Protein AF-A0A437SI78-F1 (afdb_monomer)

Secondary structure (DSSP, 8-state):
--HHHHGGGB-TTT-BBBS-TTSSSPPBP-HHHHHHHTT--HHHHHHHHHHHHHTTSEEEEE---TT--S--EEEEE-TTT---S-TT---HHHHHHHHHHHTSTTTTT-S----

Structure (mmCIF, N/CA/C/O backbone):
data_AF-A0A437SI78-F1
#
_entry.id   AF-A0A437SI78-F1
#
loop_
_atom_site.group_PDB
_atom_site.id
_atom_site.type_symbol
_atom_site.label_atom_id
_atom_site.label_alt_id
_atom_site.label_comp_id
_atom_site.label_asym_id
_atom_site.label_entity_id
_atom_site.label_seq_id
_atom_site.pdbx_PDB_ins_code
_atom_site.Cartn_x
_atom_site.Cartn_y
_atom_site.Cartn_z
_atom_site.occupancy
_atom_site.B_iso_or_equiv
_atom_site.auth_seq_id
_atom_site.auth_comp_id
_atom_site.auth_asym_id
_atom_site.auth_atom_id
_atom_site.pdbx_PDB_model_num
ATOM 1 N N . MET A 1 1 ? -8.423 -12.759 5.562 1.00 76.56 1 MET A N 1
ATOM 2 C CA . MET A 1 1 ? -9.040 -12.080 4.405 1.00 76.56 1 MET A CA 1
ATOM 3 C C . MET A 1 1 ? -8.870 -10.577 4.609 1.00 76.56 1 MET A C 1
ATOM 5 O O . MET A 1 1 ? -9.582 -10.012 5.417 1.00 76.56 1 MET A O 1
ATOM 9 N N . PHE A 1 2 ? -7.803 -9.974 4.078 1.00 91.50 2 PHE A N 1
ATOM 10 C CA . PHE A 1 2 ? -7.630 -8.505 4.050 1.00 91.50 2 PHE A CA 1
ATOM 11 C C . PHE A 1 2 ? -6.989 -8.117 2.725 1.00 91.50 2 PHE A C 1
ATOM 13 O O . PHE A 1 2 ? -7.522 -7.288 2.011 1.00 91.50 2 PHE A O 1
ATOM 20 N N . LEU A 1 3 ? -5.892 -8.794 2.356 1.00 90.81 3 LEU A N 1
ATOM 21 C CA . LEU A 1 3 ? -5.263 -8.613 1.045 1.00 90.81 3 LEU A CA 1
ATOM 22 C C . LEU A 1 3 ? -6.229 -8.914 -0.110 1.00 90.81 3 LEU A C 1
ATOM 24 O O . LEU A 1 3 ? -6.230 -8.174 -1.079 1.00 90.81 3 LEU A O 1
ATOM 28 N N . ILE A 1 4 ? -7.070 -9.947 0.026 1.00 92.50 4 ILE A N 1
ATOM 29 C CA . ILE A 1 4 ? -8.137 -10.265 -0.938 1.00 92.50 4 ILE A CA 1
ATOM 30 C C . ILE A 1 4 ? -9.138 -9.108 -1.026 1.00 92.50 4 ILE A C 1
ATOM 32 O O . ILE A 1 4 ? -9.412 -8.629 -2.118 1.00 92.50 4 ILE A O 1
ATOM 36 N N . ASP A 1 5 ? -9.617 -8.612 0.115 1.00 93.44 5 ASP A N 1
ATOM 37 C CA . ASP A 1 5 ? -10.624 -7.546 0.164 1.00 93.44 5 ASP A CA 1
ATOM 38 C C . ASP A 1 5 ? -10.135 -6.235 -0.469 1.00 93.44 5 ASP A C 1
ATOM 40 O O . ASP A 1 5 ? -10.938 -5.479 -0.998 1.00 93.44 5 ASP A O 1
ATOM 44 N N . ILE A 1 6 ? -8.825 -5.959 -0.432 1.00 94.06 6 ILE A N 1
ATOM 45 C CA . ILE A 1 6 ? -8.269 -4.745 -1.044 1.00 94.06 6 ILE A CA 1
ATOM 46 C C . ILE A 1 6 ? -7.964 -4.895 -2.543 1.00 94.06 6 ILE A C 1
ATOM 48 O O . ILE A 1 6 ? -7.661 -3.891 -3.180 1.00 94.06 6 ILE A O 1
ATOM 52 N N . THR A 1 7 ? -8.018 -6.108 -3.117 1.00 93.50 7 THR A N 1
ATOM 53 C CA . THR A 1 7 ? -7.606 -6.353 -4.519 1.00 93.50 7 THR A CA 1
ATOM 54 C C . THR A 1 7 ? -8.398 -5.531 -5.530 1.00 93.50 7 THR A C 1
ATOM 56 O O . THR A 1 7 ? -7.801 -4.995 -6.458 1.00 93.50 7 THR A O 1
ATOM 59 N N . SER A 1 8 ? -9.710 -5.371 -5.331 1.00 92.19 8 SER A N 1
ATOM 60 C CA . SER A 1 8 ? -10.587 -4.592 -6.218 1.00 92.19 8 SER A CA 1
ATOM 61 C C . SER A 1 8 ? -10.295 -3.092 -6.215 1.00 92.19 8 SER A C 1
ATOM 63 O O . SER A 1 8 ? -10.814 -2.375 -7.063 1.00 92.19 8 SER A O 1
ATOM 65 N N . TYR A 1 9 ? -9.472 -2.624 -5.278 1.00 95.00 9 TYR A N 1
ATOM 66 C CA . TYR A 1 9 ? -9.088 -1.224 -5.136 1.00 95.00 9 TYR A CA 1
ATOM 67 C C . TYR A 1 9 ? -7.651 -0.954 -5.599 1.00 95.00 9 TYR A C 1
ATOM 69 O O . TYR A 1 9 ? -7.193 0.183 -5.518 1.00 95.00 9 TYR A O 1
ATOM 77 N N . VAL A 1 10 ? -6.910 -1.975 -6.051 1.00 95.44 10 VAL A N 1
ATOM 78 C CA . VAL A 1 10 ? -5.537 -1.807 -6.549 1.00 95.44 10 VAL A CA 1
ATOM 79 C C . VAL A 1 10 ? -5.588 -1.245 -7.969 1.00 95.44 10 VAL A C 1
ATOM 81 O O . VAL A 1 10 ? -5.952 -1.943 -8.912 1.00 95.44 10 VAL A O 1
ATOM 84 N N . SER A 1 11 ? -5.209 0.023 -8.117 1.00 93.88 11 SER A N 1
ATOM 85 C CA . SER A 1 11 ? -5.142 0.716 -9.405 1.00 93.88 11 SER A CA 1
ATOM 86 C C . SER A 1 11 ? -4.132 0.062 -10.343 1.00 93.88 11 SER A C 1
ATOM 88 O O . SER A 1 11 ? -3.012 -0.268 -9.939 1.00 93.88 11 SER A O 1
ATOM 90 N N . PHE A 1 12 ? -4.492 -0.027 -11.624 1.00 90.50 12 PHE A N 1
ATOM 91 C CA . PHE A 1 12 ? -3.595 -0.530 -12.658 1.00 90.50 12 PHE A CA 1
ATOM 92 C C . PHE A 1 12 ? -2.355 0.362 -12.821 1.00 90.50 12 PHE A C 1
ATOM 94 O O . PHE A 1 12 ? -2.446 1.590 -12.774 1.00 90.50 12 PHE A O 1
ATOM 101 N N . GLY A 1 13 ? -1.186 -0.257 -12.997 1.00 85.69 13 GLY A N 1
ATOM 102 C CA . GLY A 1 13 ? 0.102 0.400 -13.253 1.00 85.69 13 GLY A CA 1
ATOM 103 C C . GLY A 1 13 ? 0.753 1.067 -12.034 1.00 85.69 13 GLY A C 1
ATOM 104 O O . GLY A 1 13 ? 1.945 0.878 -11.812 1.00 85.69 13 GLY A O 1
ATOM 105 N N . SER A 1 14 ? -0.008 1.814 -11.227 1.00 89.12 14 SER A N 1
ATOM 106 C CA . SER A 1 14 ? 0.500 2.498 -10.023 1.00 89.12 14 SER A CA 1
ATOM 107 C C . SER A 1 14 ? 0.474 1.631 -8.767 1.00 89.12 14 SER A C 1
ATOM 109 O O . SER A 1 14 ? 1.175 1.929 -7.804 1.00 89.12 14 SER A O 1
ATOM 111 N N . ASN A 1 15 ? -0.355 0.579 -8.744 1.00 93.81 15 ASN A N 1
ATOM 112 C CA . ASN A 1 15 ? -0.549 -0.306 -7.593 1.00 93.81 15 ASN A CA 1
ATOM 113 C C . ASN A 1 15 ? -0.970 0.425 -6.293 1.00 93.81 15 ASN A C 1
ATOM 115 O O . ASN A 1 15 ? -0.802 -0.095 -5.182 1.00 93.81 15 ASN A O 1
ATOM 119 N N . ALA A 1 16 ? -1.511 1.639 -6.427 1.00 94.25 16 ALA A N 1
ATOM 120 C CA . ALA A 1 16 ? -2.094 2.414 -5.340 1.00 94.25 16 ALA A CA 1
ATOM 121 C C . ALA A 1 16 ? -3.491 1.886 -4.986 1.00 94.25 16 ALA A C 1
ATOM 123 O O . ALA A 1 16 ? -4.217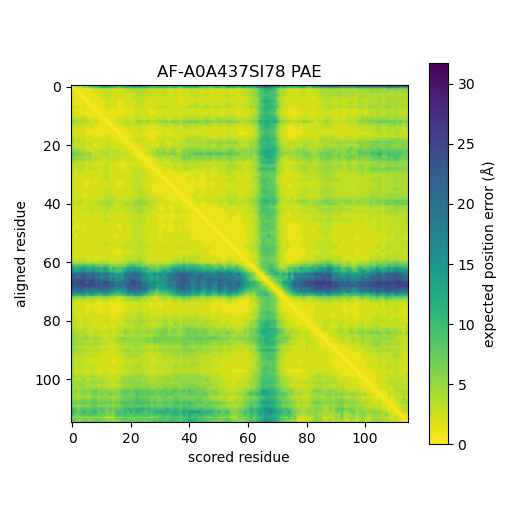 1.422 -5.863 1.00 94.25 16 ALA A O 1
ATOM 124 N N . LEU A 1 17 ? -3.891 1.994 -3.720 1.00 94.62 17 LEU A N 1
ATOM 125 C CA . LEU A 1 17 ? -5.284 1.805 -3.321 1.00 94.62 17 LEU A CA 1
ATOM 126 C C . LEU A 1 17 ? -6.073 3.074 -3.640 1.00 94.62 17 LEU A C 1
ATOM 128 O O . LEU A 1 17 ? -5.735 4.144 -3.131 1.00 94.62 17 LEU A O 1
ATOM 132 N N . VAL A 1 18 ? -7.110 2.949 -4.463 1.00 93.06 18 VAL A N 1
ATOM 133 C CA . VAL A 1 18 ? -7.912 4.066 -4.989 1.00 93.06 18 VAL A CA 1
ATOM 134 C C . VAL A 1 18 ? -9.401 3.779 -4.841 1.00 93.06 18 VAL A C 1
ATOM 136 O O . VAL A 1 18 ? -9.787 2.617 -4.753 1.00 93.06 18 VAL A O 1
ATOM 139 N N . PHE A 1 19 ? -10.231 4.823 -4.810 1.00 87.56 19 PHE A N 1
ATOM 140 C CA . PHE A 1 19 ? -11.686 4.672 -4.665 1.00 87.56 19 PHE A CA 1
ATOM 141 C C . PHE A 1 19 ? -12.322 3.907 -5.827 1.00 87.56 19 PHE A C 1
ATOM 143 O O . PHE A 1 19 ? -13.065 2.956 -5.601 1.00 87.56 19 PHE A O 1
ATOM 150 N N . ASP A 1 20 ? -11.993 4.295 -7.059 1.00 88.44 20 ASP A N 1
ATOM 151 C CA . ASP A 1 20 ? -12.460 3.628 -8.269 1.00 88.44 20 ASP A CA 1
ATOM 152 C C . ASP A 1 20 ? -11.291 3.434 -9.240 1.00 88.44 20 ASP A C 1
ATOM 154 O O . ASP A 1 20 ? -10.624 4.378 -9.664 1.00 88.44 20 ASP A O 1
ATOM 158 N N . ILE A 1 21 ? -11.044 2.176 -9.598 1.00 90.75 21 ILE A N 1
ATOM 159 C CA . ILE A 1 21 ? -9.995 1.774 -10.540 1.00 90.75 21 ILE A CA 1
ATOM 160 C C . ILE A 1 21 ? -10.325 2.135 -11.997 1.00 90.75 21 ILE A C 1
ATOM 162 O O . ILE A 1 21 ? -9.459 2.008 -12.861 1.00 90.75 21 ILE A O 1
ATOM 166 N N . LYS A 1 22 ? -11.571 2.530 -12.292 1.00 89.62 22 LYS A N 1
ATOM 167 C CA . LYS A 1 22 ? -12.045 2.893 -13.637 1.00 89.62 22 LYS A CA 1
ATOM 168 C C . LYS A 1 22 ? -11.917 4.384 -13.933 1.00 89.62 22 LYS A C 1
ATOM 170 O O . LYS A 1 22 ? -12.062 4.783 -15.089 1.00 89.62 22 LYS A O 1
ATOM 175 N N . GLU A 1 23 ? -11.676 5.212 -12.919 1.00 88.31 23 GLU A N 1
ATOM 176 C CA . GLU A 1 23 ? -11.498 6.646 -13.114 1.00 88.31 23 GLU A CA 1
ATOM 177 C C . GLU A 1 23 ? -10.234 6.944 -13.924 1.00 88.31 23 GLU A C 1
ATOM 179 O O . GLU A 1 23 ? -9.191 6.315 -13.762 1.00 88.31 23 GLU A O 1
ATOM 184 N N . LYS A 1 24 ? -10.308 7.963 -14.787 1.00 84.19 24 LYS A N 1
ATOM 185 C CA . LYS A 1 24 ? -9.145 8.420 -15.563 1.00 84.19 24 LYS A CA 1
ATOM 186 C C . LYS A 1 24 ? -8.034 8.971 -14.663 1.00 84.19 24 LYS A C 1
ATOM 188 O O . LYS A 1 24 ? -6.858 8.818 -14.982 1.00 84.19 24 LYS A O 1
ATOM 193 N N . THR A 1 25 ? -8.420 9.601 -13.554 1.00 84.81 25 THR A N 1
ATOM 194 C CA . THR A 1 25 ? -7.508 10.145 -12.544 1.00 84.81 25 THR A CA 1
ATOM 195 C C . THR A 1 25 ? -7.941 9.632 -11.172 1.00 84.81 25 THR A C 1
ATOM 197 O O . THR A 1 25 ? -8.657 10.339 -10.465 1.00 84.81 25 THR A O 1
ATOM 200 N N . PRO A 1 26 ? -7.550 8.402 -10.801 1.00 85.44 26 PRO A N 1
ATOM 201 C CA . PRO A 1 26 ? -8.015 7.781 -9.570 1.00 85.44 26 PRO A CA 1
ATOM 202 C C . PRO A 1 26 ? -7.573 8.551 -8.328 1.00 85.44 26 PRO A C 1
ATOM 204 O O . PRO A 1 26 ? -6.395 8.891 -8.171 1.00 85.44 26 PRO A O 1
ATOM 207 N N . VAL A 1 27 ? -8.506 8.773 -7.406 1.00 86.81 27 VAL A N 1
ATOM 208 C CA . VAL A 1 27 ? -8.197 9.394 -6.115 1.00 86.81 27 VAL A CA 1
ATOM 209 C C . VAL A 1 27 ? -7.662 8.329 -5.143 1.00 86.81 27 VAL A C 1
ATOM 211 O O . VAL A 1 27 ? -8.324 7.310 -4.921 1.00 86.81 27 VAL A O 1
ATOM 214 N N . PRO A 1 28 ? -6.479 8.528 -4.534 1.00 89.06 28 PRO A N 1
ATOM 215 C CA . PRO A 1 28 ? -5.915 7.558 -3.606 1.00 89.06 28 PRO A CA 1
ATOM 216 C C . PRO A 1 28 ? -6.662 7.528 -2.269 1.00 89.06 28 PRO A C 1
ATOM 218 O O . PRO A 1 28 ? -7.092 8.551 -1.731 1.00 89.06 28 PRO A O 1
ATOM 221 N N . MET A 1 29 ? -6.750 6.337 -1.684 1.00 89.50 29 MET A N 1
ATOM 222 C CA . MET A 1 29 ? -7.346 6.115 -0.374 1.00 89.50 29 MET A CA 1
ATOM 223 C C . MET A 1 29 ? -6.317 6.184 0.757 1.00 89.50 29 MET A C 1
ATOM 225 O O . MET A 1 29 ? -5.234 5.595 0.703 1.00 89.50 29 MET A O 1
ATOM 229 N N . ASN A 1 30 ? -6.723 6.825 1.854 1.00 89.12 30 ASN A N 1
ATOM 230 C CA . ASN A 1 30 ? -6.066 6.707 3.155 1.00 89.12 30 ASN A CA 1
ATOM 231 C C . ASN A 1 30 ? -6.744 5.619 4.018 1.00 89.12 30 ASN A C 1
ATOM 233 O O . ASN A 1 30 ? -7.773 5.058 3.646 1.00 89.12 30 ASN A O 1
ATOM 237 N N . ILE A 1 31 ? -6.195 5.325 5.206 1.00 91.56 31 ILE A N 1
ATOM 238 C CA . ILE A 1 31 ? -6.729 4.266 6.092 1.00 91.56 31 ILE A CA 1
ATOM 239 C C . ILE A 1 31 ? -8.178 4.516 6.523 1.00 91.56 31 ILE A C 1
ATOM 241 O O . ILE A 1 31 ? -8.916 3.551 6.694 1.00 91.56 31 ILE A O 1
ATOM 245 N N . THR A 1 32 ? -8.584 5.773 6.735 1.00 90.50 32 THR A N 1
ATOM 246 C CA . THR A 1 32 ? -9.968 6.079 7.131 1.00 90.50 32 THR A CA 1
ATOM 247 C C . THR A 1 32 ? -10.924 5.646 6.035 1.00 90.50 32 THR A C 1
ATOM 249 O O . THR A 1 32 ? -11.851 4.891 6.299 1.00 90.50 32 THR A O 1
ATOM 252 N N . LYS A 1 33 ? -10.642 6.066 4.801 1.00 90.00 33 LYS A N 1
ATOM 253 C CA . LYS A 1 33 ? -11.496 5.784 3.652 1.00 90.00 33 LYS A CA 1
ATOM 254 C C . LYS A 1 33 ? -11.497 4.304 3.293 1.00 90.00 33 LYS A C 1
ATOM 256 O O . LYS A 1 33 ? -12.560 3.726 3.136 1.00 90.00 33 LYS A O 1
ATOM 261 N N . LEU A 1 34 ? -10.338 3.650 3.355 1.00 92.44 34 LEU A N 1
ATOM 262 C CA . LEU A 1 34 ? -10.259 2.196 3.222 1.00 92.44 34 LEU A CA 1
ATOM 263 C C . LEU A 1 34 ? -11.101 1.460 4.281 1.00 92.44 34 LEU A C 1
ATOM 265 O O . LEU A 1 34 ? -11.687 0.422 3.998 1.00 92.44 34 LEU A O 1
ATOM 269 N N . ALA A 1 35 ? -11.144 1.956 5.520 1.00 94.12 35 ALA A N 1
ATOM 270 C CA . ALA A 1 35 ? -11.950 1.338 6.568 1.00 94.12 35 ALA A CA 1
ATOM 271 C C . ALA A 1 35 ? -13.456 1.499 6.307 1.00 94.12 35 ALA A C 1
ATOM 273 O O . ALA A 1 35 ? -14.197 0.542 6.522 1.00 94.12 35 ALA A O 1
ATOM 274 N N . GLU A 1 36 ? -13.877 2.671 5.822 1.00 93.56 36 GLU A N 1
ATOM 275 C CA . GLU A 1 36 ? -15.257 2.949 5.405 1.00 93.56 36 GLU A CA 1
ATOM 276 C C . GLU A 1 36 ? -15.685 2.015 4.263 1.00 93.56 36 GLU A C 1
ATOM 278 O O . GLU A 1 36 ? -16.670 1.298 4.420 1.00 93.56 36 GLU A O 1
ATOM 283 N N . GLU A 1 37 ? -14.893 1.929 3.187 1.00 92.56 37 GLU A N 1
ATOM 284 C CA . GLU A 1 37 ? -15.160 1.058 2.028 1.00 92.56 37 GLU A CA 1
ATOM 285 C C . GLU A 1 37 ? -15.257 -0.426 2.409 1.00 92.56 37 GLU A C 1
ATOM 287 O O . GLU A 1 37 ? -16.108 -1.162 1.916 1.00 92.56 37 GLU A O 1
ATOM 292 N N . LEU A 1 38 ? -14.415 -0.879 3.342 1.00 93.00 38 LEU A N 1
ATOM 293 C CA . LEU A 1 38 ? -14.429 -2.266 3.810 1.00 93.00 38 LEU A CA 1
ATOM 294 C C . LEU A 1 38 ? -15.498 -2.549 4.881 1.00 93.00 38 LEU A C 1
ATOM 296 O O . LEU A 1 38 ? -15.567 -3.682 5.366 1.00 93.00 38 LEU A O 1
ATOM 300 N N . GLY A 1 39 ? -16.272 -1.548 5.318 1.00 94.56 39 GLY A N 1
ATOM 301 C CA . GLY A 1 39 ? -17.240 -1.686 6.413 1.00 94.56 39 GLY A CA 1
ATOM 302 C C . GLY A 1 39 ? -16.594 -2.085 7.748 1.00 94.56 39 GLY A C 1
ATOM 303 O O . GLY A 1 39 ? -17.146 -2.885 8.505 1.00 94.56 39 GLY A O 1
ATOM 304 N N . ARG A 1 40 ? -15.379 -1.593 8.033 1.00 94.00 40 ARG A N 1
ATOM 305 C CA . ARG A 1 40 ? -14.552 -1.986 9.191 1.00 94.00 40 ARG A CA 1
ATOM 306 C C . ARG A 1 40 ? -14.221 -0.803 10.093 1.00 94.00 40 ARG A C 1
ATOM 308 O O . ARG A 1 40 ? -14.085 0.333 9.661 1.00 94.00 40 ARG A O 1
ATOM 315 N N . GLY A 1 41 ? -13.986 -1.089 11.374 1.00 95.75 41 GLY A N 1
ATOM 316 C CA . GLY A 1 41 ? -13.511 -0.079 12.322 1.00 95.75 41 GLY A CA 1
ATOM 317 C C . GLY A 1 41 ? -12.115 0.444 11.960 1.00 95.75 41 GLY A C 1
ATOM 318 O O . GLY A 1 41 ? -11.175 -0.343 11.806 1.00 95.75 41 GLY A O 1
ATOM 319 N N . ARG A 1 42 ? -11.955 1.775 11.899 1.00 94.31 42 ARG A N 1
ATOM 320 C CA . ARG A 1 42 ? -10.697 2.454 11.529 1.00 94.31 42 ARG A CA 1
ATOM 321 C C . ARG A 1 42 ? -9.481 1.945 12.308 1.00 94.31 42 ARG A C 1
ATOM 323 O O . ARG A 1 42 ? -8.431 1.730 11.707 1.00 94.31 42 ARG A O 1
ATOM 330 N N . ASN A 1 43 ? -9.605 1.742 13.622 1.00 95.56 43 ASN A N 1
ATOM 331 C CA . ASN A 1 43 ? -8.484 1.305 14.465 1.00 95.56 43 ASN A CA 1
ATOM 332 C C . ASN A 1 43 ? -7.964 -0.074 14.043 1.00 95.56 43 ASN A C 1
ATOM 334 O O . ASN A 1 43 ? -6.771 -0.230 13.791 1.00 95.56 43 ASN A O 1
ATOM 338 N N . LYS A 1 44 ? -8.870 -1.037 13.845 1.00 94.81 44 LYS A N 1
ATOM 339 C CA . LYS A 1 44 ? -8.525 -2.390 13.395 1.00 94.81 44 LYS A CA 1
ATOM 340 C C . LYS A 1 44 ? -7.910 -2.376 11.995 1.00 94.81 44 LYS A C 1
ATOM 342 O O . LYS A 1 44 ? -6.896 -3.027 11.758 1.00 94.81 44 LYS A O 1
ATOM 347 N N . THR A 1 45 ? -8.474 -1.593 11.074 1.00 95.19 45 THR A N 1
ATOM 348 C CA . THR A 1 45 ? -7.890 -1.402 9.736 1.00 95.19 45 THR A CA 1
ATOM 349 C C . THR A 1 45 ? -6.488 -0.799 9.831 1.00 95.19 45 THR A C 1
ATOM 351 O O . THR A 1 45 ? -5.570 -1.268 9.163 1.00 95.19 45 THR A O 1
ATOM 354 N N . SER A 1 46 ? -6.283 0.187 10.708 1.00 95.0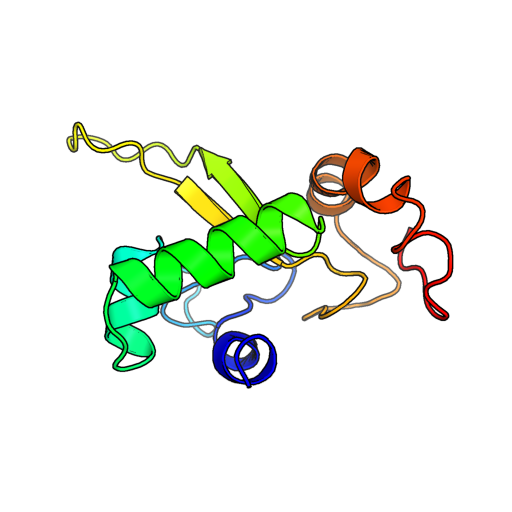0 46 SER A N 1
ATOM 355 C CA . SER A 1 46 ? -4.978 0.814 10.927 1.00 95.00 46 SER A CA 1
ATOM 356 C C . SER A 1 46 ? -3.936 -0.164 11.465 1.00 95.00 46 SER A C 1
ATOM 358 O O . SER A 1 46 ? -2.802 -0.173 10.986 1.00 95.00 46 SER A O 1
ATOM 360 N N . GLU A 1 47 ? -4.297 -0.999 12.438 1.00 96.62 47 GLU A N 1
ATOM 361 C CA . GLU A 1 47 ? -3.421 -2.046 12.976 1.00 96.62 47 GLU A CA 1
ATOM 362 C C . GLU A 1 47 ? -2.990 -3.032 11.889 1.00 96.62 47 GLU A C 1
ATOM 364 O O . GLU A 1 47 ? -1.798 -3.325 11.752 1.00 96.62 47 GLU A O 1
ATOM 369 N N . ILE A 1 48 ? -3.943 -3.486 11.068 1.00 96.44 48 ILE A N 1
ATOM 370 C CA . ILE A 1 48 ? -3.666 -4.394 9.954 1.00 96.44 48 ILE A CA 1
ATOM 371 C C . ILE A 1 48 ? -2.739 -3.720 8.941 1.00 96.44 48 ILE A C 1
ATOM 373 O O . ILE A 1 48 ? -1.686 -4.273 8.625 1.00 96.44 48 ILE A O 1
ATOM 377 N N . VAL A 1 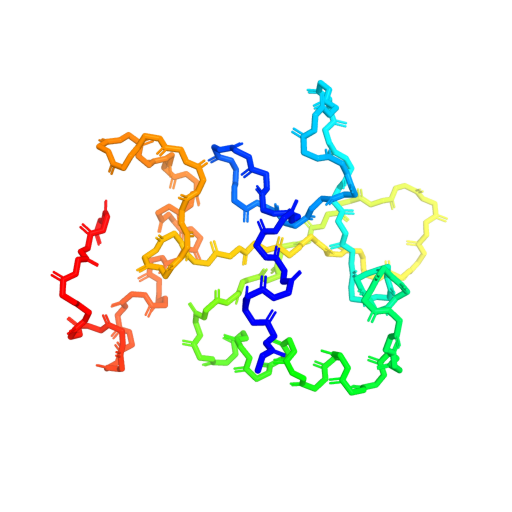49 ? -3.066 -2.510 8.476 1.00 95.56 49 VAL A N 1
ATOM 378 C CA . VAL A 1 49 ? -2.243 -1.779 7.500 1.00 95.56 49 VAL A CA 1
ATOM 379 C C . VAL A 1 49 ? -0.834 -1.539 8.040 1.00 95.56 49 VAL A C 1
ATOM 381 O O . VAL A 1 49 ? 0.137 -1.807 7.341 1.00 95.56 49 VAL A O 1
ATOM 384 N N . ASN A 1 50 ? -0.681 -1.108 9.293 1.00 95.81 50 ASN A N 1
ATOM 385 C CA . ASN A 1 50 ? 0.638 -0.911 9.899 1.00 95.81 50 ASN A CA 1
ATOM 386 C C . ASN A 1 50 ? 1.429 -2.223 10.016 1.00 95.81 50 ASN A C 1
ATOM 388 O O . ASN A 1 50 ? 2.644 -2.225 9.823 1.00 95.81 50 ASN A O 1
ATOM 392 N N . SER A 1 51 ? 0.760 -3.342 10.304 1.00 96.12 51 SER A N 1
ATOM 393 C CA . SER A 1 51 ? 1.381 -4.672 10.298 1.00 96.12 51 SER A CA 1
ATOM 394 C C . SER A 1 51 ? 1.877 -5.055 8.899 1.00 96.12 51 SER A C 1
ATOM 396 O O . SER A 1 51 ? 2.996 -5.544 8.753 1.00 96.12 51 SER A O 1
ATOM 398 N N . LEU A 1 52 ? 1.092 -4.770 7.856 1.00 95.19 52 LEU A N 1
ATOM 399 C CA . LEU A 1 52 ? 1.474 -5.003 6.460 1.00 95.19 52 LEU A CA 1
ATOM 400 C C . LEU A 1 52 ? 2.631 -4.098 6.015 1.00 95.19 52 LEU A C 1
ATOM 402 O O . LEU A 1 52 ? 3.531 -4.571 5.322 1.00 95.19 52 LEU A O 1
ATOM 406 N N . VAL A 1 53 ? 2.663 -2.844 6.479 1.00 94.56 53 VAL A N 1
ATOM 407 C CA . VAL A 1 53 ? 3.789 -1.924 6.252 1.00 94.56 53 VAL A CA 1
ATOM 408 C C . VAL A 1 53 ? 5.073 -2.461 6.869 1.00 94.56 53 VAL A C 1
ATOM 410 O O . VAL A 1 53 ? 6.088 -2.569 6.188 1.00 94.56 53 VAL A O 1
ATOM 413 N N . LYS A 1 54 ? 5.027 -2.897 8.134 1.00 94.19 54 LYS A N 1
ATOM 414 C CA . LYS A 1 54 ? 6.185 -3.516 8.803 1.00 94.19 54 LYS A CA 1
ATOM 415 C C . LYS A 1 54 ? 6.689 -4.770 8.084 1.00 94.19 54 LYS A C 1
ATOM 417 O O . LYS A 1 54 ? 7.870 -5.085 8.175 1.00 94.19 54 LYS A O 1
ATOM 422 N N . LYS A 1 55 ? 5.804 -5.483 7.383 1.00 92.75 55 LYS A N 1
ATOM 423 C CA . LYS A 1 55 ? 6.126 -6.681 6.593 1.00 92.75 55 LYS A CA 1
ATOM 424 C C . LYS A 1 55 ? 6.597 -6.369 5.167 1.00 92.75 55 LYS A C 1
ATOM 426 O O . LYS A 1 55 ? 6.936 -7.304 4.451 1.00 92.75 55 LYS A O 1
ATOM 431 N N . GLY A 1 56 ? 6.610 -5.101 4.751 1.00 93.06 56 GLY A N 1
ATOM 432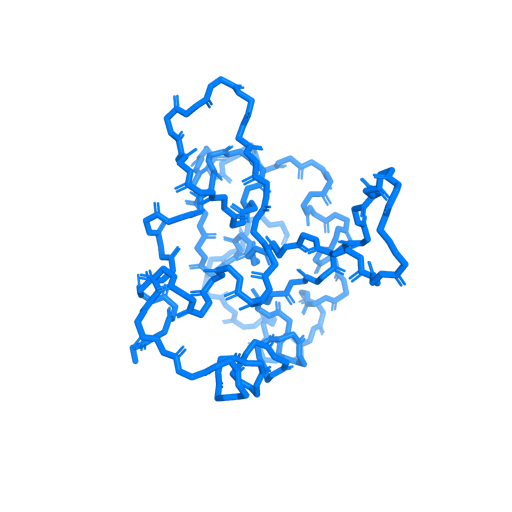 C CA . GLY A 1 56 ? 6.996 -4.697 3.397 1.00 93.06 56 GLY A CA 1
ATOM 433 C C . GLY A 1 56 ? 5.956 -5.030 2.321 1.00 93.06 56 GLY A C 1
ATOM 434 O O . GLY A 1 56 ? 6.291 -5.076 1.139 1.00 93.06 56 GLY A O 1
ATOM 435 N N . LEU A 1 57 ? 4.707 -5.294 2.721 1.00 94.31 57 LEU A N 1
ATOM 436 C CA . LEU A 1 57 ? 3.608 -5.657 1.818 1.00 94.31 57 LEU A CA 1
ATOM 437 C C . LEU A 1 57 ? 2.820 -4.429 1.344 1.00 94.31 57 LEU A C 1
ATOM 439 O O . LEU A 1 57 ? 2.229 -4.457 0.270 1.00 94.31 57 LEU A O 1
ATOM 443 N N . ILE A 1 58 ? 2.812 -3.362 2.145 1.00 95.25 58 ILE A N 1
ATOM 444 C CA . ILE A 1 58 ? 2.204 -2.068 1.820 1.00 95.25 58 ILE A CA 1
ATOM 445 C C . ILE A 1 58 ? 3.218 -0.965 2.129 1.00 95.25 58 ILE A C 1
ATOM 447 O O . ILE A 1 58 ? 3.962 -1.072 3.099 1.00 95.25 58 ILE A O 1
ATOM 451 N N . THR A 1 59 ? 3.215 0.114 1.354 1.00 93.81 59 THR A N 1
ATOM 452 C CA . THR A 1 59 ? 3.934 1.354 1.673 1.00 93.81 59 THR A CA 1
ATOM 453 C C . THR A 1 59 ? 2.946 2.506 1.823 1.00 93.81 59 THR A C 1
ATOM 455 O O . THR A 1 59 ? 1.921 2.557 1.147 1.00 93.81 59 THR A O 1
ATOM 458 N N . LYS A 1 60 ? 3.260 3.433 2.734 1.00 92.44 60 LYS A N 1
ATOM 459 C CA . LYS A 1 60 ? 2.613 4.742 2.842 1.00 92.44 60 LYS A CA 1
ATOM 460 C C . LYS A 1 60 ? 3.524 5.769 2.185 1.00 92.44 60 LYS A C 1
ATOM 462 O O . LYS A 1 60 ? 4.651 5.926 2.650 1.00 92.44 60 LYS A O 1
ATOM 467 N N . ALA A 1 61 ? 3.051 6.453 1.152 1.00 87.94 61 ALA A N 1
ATOM 468 C CA . ALA A 1 61 ? 3.750 7.608 0.598 1.00 87.94 61 ALA A CA 1
ATOM 469 C C . ALA A 1 61 ? 2.964 8.871 0.939 1.00 87.94 61 ALA A C 1
ATOM 471 O O . ALA A 1 61 ? 1.735 8.859 0.868 1.00 87.94 61 ALA A O 1
ATOM 472 N N . GLU A 1 62 ? 3.655 9.936 1.341 1.00 81.38 62 GLU A N 1
ATOM 473 C CA . GLU A 1 62 ? 3.003 11.220 1.585 1.00 81.38 62 GLU A CA 1
ATOM 474 C C . GLU A 1 62 ? 2.336 11.703 0.296 1.00 81.38 62 GLU A C 1
ATOM 476 O O . GLU A 1 62 ? 2.941 11.714 -0.774 1.00 81.38 62 GLU A O 1
ATOM 481 N N . SER A 1 63 ? 1.064 12.063 0.405 1.00 69.25 63 SER A N 1
ATOM 482 C CA . SER A 1 63 ? 0.303 12.693 -0.663 1.00 69.25 63 SER A CA 1
ATOM 483 C C . SER A 1 63 ? -0.032 14.092 -0.188 1.00 69.25 63 SER A C 1
ATOM 485 O O . SER A 1 63 ? -0.696 14.234 0.837 1.00 69.25 63 SER A O 1
ATOM 487 N N . GLY A 1 64 ? 0.433 15.120 -0.893 1.00 58.75 64 GLY A N 1
ATOM 488 C CA . GLY A 1 64 ? 0.023 16.486 -0.590 1.00 58.75 64 GLY A CA 1
ATOM 489 C C . GLY A 1 64 ? -1.495 16.597 -0.724 1.00 58.75 64 GLY A C 1
ATOM 490 O O . GLY A 1 64 ? -2.040 16.278 -1.776 1.00 58.75 64 GLY A O 1
ATOM 491 N N . ILE A 1 65 ? -2.176 17.010 0.342 1.00 54.03 65 ILE A N 1
ATOM 492 C CA . ILE A 1 65 ? -3.555 17.492 0.258 1.00 54.03 65 ILE A CA 1
ATOM 493 C C . ILE A 1 65 ? -3.513 18.948 0.692 1.00 54.03 65 ILE A C 1
ATOM 495 O O . ILE A 1 65 ? -3.106 19.260 1.811 1.00 54.03 65 ILE A O 1
ATOM 499 N N . GLU A 1 66 ? -3.903 19.838 -0.210 1.00 48.50 66 GLU A N 1
ATOM 500 C CA . GLU A 1 66 ? -4.039 21.258 0.084 1.00 48.50 66 GLU A CA 1
ATOM 501 C C . GLU A 1 66 ? -5.225 21.460 1.050 1.00 48.50 66 GLU A C 1
ATOM 503 O O . GLU A 1 66 ? -6.310 20.918 0.839 1.00 48.50 66 GLU A O 1
ATOM 508 N N . GLY A 1 67 ? -5.016 22.187 2.154 1.00 48.09 67 GLY A N 1
ATOM 509 C CA . GLY A 1 67 ? -6.091 22.583 3.078 1.00 48.09 67 GLY A CA 1
ATOM 510 C C . GLY A 1 67 ? -6.471 21.597 4.194 1.00 48.09 67 GLY A C 1
ATOM 511 O O . GLY A 1 67 ? -7.450 21.848 4.895 1.00 48.09 67 GLY A O 1
ATOM 512 N N . ASN A 1 68 ? -5.722 20.507 4.418 1.00 49.22 68 ASN A N 1
ATOM 513 C CA . ASN A 1 68 ? -5.981 19.589 5.536 1.00 49.22 68 ASN A CA 1
ATOM 514 C C . ASN A 1 68 ? -4.708 19.301 6.358 1.00 49.22 68 ASN A C 1
ATOM 516 O O . ASN A 1 68 ? -3.740 18.749 5.848 1.00 49.22 68 ASN A O 1
ATOM 520 N N . ASN A 1 69 ? -4.725 19.637 7.655 1.00 46.91 69 ASN A N 1
ATOM 521 C CA . ASN A 1 69 ? -3.591 19.473 8.586 1.00 46.91 69 ASN A CA 1
ATOM 522 C C . ASN A 1 69 ? -3.308 18.008 8.983 1.00 46.91 69 ASN A C 1
ATOM 524 O O . ASN A 1 69 ? -2.359 17.725 9.719 1.00 46.91 69 ASN A O 1
ATOM 528 N N . ALA A 1 70 ? -4.130 17.055 8.538 1.00 51.34 70 ALA A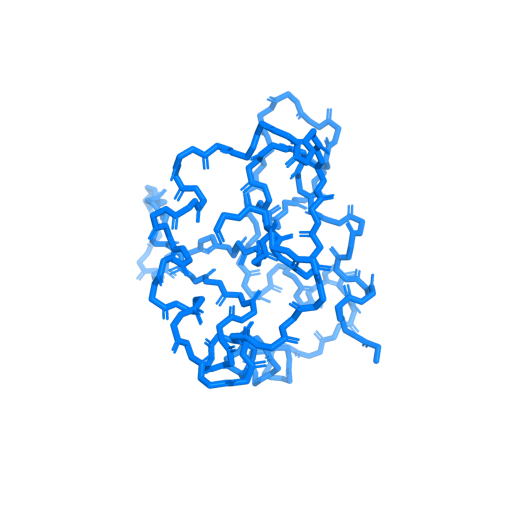 N 1
ATOM 529 C CA . ALA A 1 70 ? -3.870 15.637 8.734 1.00 51.34 70 ALA A CA 1
ATOM 530 C C . ALA A 1 70 ? -2.864 15.149 7.685 1.00 51.34 70 ALA A C 1
ATOM 532 O O . ALA A 1 70 ? -3.118 15.291 6.493 1.00 51.34 70 ALA A O 1
ATOM 533 N N . LYS A 1 71 ? -1.753 14.525 8.117 1.00 54.84 71 LYS A N 1
ATOM 534 C CA . LYS A 1 71 ? -0.805 13.840 7.219 1.00 54.84 71 LYS A CA 1
ATOM 535 C C . LYS A 1 71 ? -1.571 12.938 6.258 1.00 54.84 71 LYS A C 1
ATOM 537 O O . LYS A 1 71 ? -2.040 11.864 6.645 1.00 54.84 71 LYS A O 1
ATOM 542 N N . ALA A 1 72 ? -1.700 13.383 5.022 1.00 71.12 72 ALA A N 1
ATOM 543 C CA . ALA A 1 72 ? -2.324 12.612 3.983 1.00 71.12 72 ALA A CA 1
ATOM 544 C C . ALA A 1 72 ? -1.273 11.697 3.374 1.00 71.12 72 ALA A C 1
ATOM 546 O O . ALA A 1 72 ? -0.169 12.112 3.026 1.00 71.12 72 ALA A O 1
ATOM 547 N N . TYR A 1 73 ? -1.596 10.417 3.322 1.00 83.19 73 TYR A N 1
ATOM 548 C CA . TYR A 1 73 ? -0.742 9.428 2.703 1.00 83.19 73 TYR A CA 1
ATOM 549 C C . TYR A 1 73 ? -1.595 8.536 1.824 1.00 83.19 73 TYR A C 1
ATOM 551 O O . TYR A 1 73 ? -2.719 8.169 2.176 1.00 83.19 73 TYR A O 1
ATOM 559 N N . SER A 1 74 ? -1.010 8.172 0.697 1.00 89.81 74 SER A N 1
ATOM 560 C CA . SER A 1 74 ? -1.528 7.168 -0.213 1.00 89.81 74 SER A CA 1
ATOM 561 C C . SER A 1 74 ? -0.946 5.808 0.153 1.00 89.81 74 SER A C 1
ATOM 563 O O . SER A 1 74 ? 0.197 5.700 0.614 1.00 89.81 74 SER A O 1
ATOM 565 N N . LEU A 1 75 ? -1.754 4.766 -0.011 1.00 94.25 75 LEU A N 1
ATOM 566 C CA . LEU A 1 75 ? -1.363 3.386 0.248 1.00 94.25 75 LEU A CA 1
ATOM 567 C C . LEU A 1 75 ? -1.003 2.702 -1.069 1.00 94.25 75 LEU A C 1
ATOM 569 O O . LEU A 1 75 ? -1.793 2.725 -2.003 1.00 94.25 75 LEU A O 1
ATOM 573 N N . PHE A 1 76 ? 0.157 2.058 -1.114 1.00 95.06 76 PHE A N 1
ATOM 574 C CA . PHE A 1 76 ? 0.633 1.296 -2.269 1.00 95.06 76 PHE A CA 1
ATOM 575 C C . PHE A 1 76 ? 0.851 -0.155 -1.872 1.00 95.06 76 PHE A C 1
ATOM 577 O O . PHE A 1 76 ? 1.367 -0.421 -0.784 1.00 95.06 76 PHE A O 1
ATOM 584 N N . VAL A 1 77 ? 0.485 -1.091 -2.743 1.00 95.75 77 VAL A N 1
ATOM 585 C CA . VAL A 1 77 ? 0.663 -2.531 -2.518 1.00 95.75 77 VAL A CA 1
ATOM 586 C C . VAL A 1 77 ? 1.938 -3.005 -3.205 1.00 95.75 77 VAL A C 1
ATOM 588 O O . VAL A 1 77 ? 2.210 -2.631 -4.345 1.00 95.75 77 VAL A O 1
ATOM 591 N N . ASN A 1 78 ? 2.724 -3.841 -2.522 1.00 94.44 78 ASN A N 1
ATOM 592 C CA . ASN A 1 78 ? 3.941 -4.399 -3.099 1.00 94.44 78 ASN A CA 1
ATOM 593 C C . ASN A 1 78 ? 3.591 -5.259 -4.332 1.00 94.44 78 ASN A C 1
ATOM 595 O O . ASN A 1 78 ? 2.874 -6.258 -4.181 1.00 94.44 78 ASN A O 1
ATOM 599 N N . PRO A 1 79 ? 4.117 -4.921 -5.523 1.00 93.75 79 PRO A N 1
ATOM 600 C CA . PRO A 1 79 ? 3.785 -5.613 -6.767 1.00 93.75 79 PRO A CA 1
ATOM 601 C C . PRO A 1 79 ? 4.206 -7.094 -6.752 1.00 93.75 79 PRO A C 1
ATOM 603 O O . PRO A 1 79 ? 3.587 -7.923 -7.402 1.00 93.75 79 PRO A O 1
ATOM 606 N N . HIS A 1 80 ? 5.170 -7.487 -5.915 1.00 91.69 80 HIS A N 1
ATOM 607 C CA . HIS A 1 80 ? 5.555 -8.893 -5.739 1.00 91.69 80 HIS A CA 1
ATOM 608 C C . HIS A 1 80 ? 4.461 -9.797 -5.155 1.00 91.69 80 HIS A C 1
ATOM 610 O O . HIS A 1 80 ? 4.590 -11.020 -5.187 1.00 91.69 80 HIS A O 1
ATOM 616 N N . ILE A 1 81 ? 3.421 -9.207 -4.562 1.00 90.62 81 ILE A N 1
ATOM 617 C CA . ILE A 1 81 ? 2.336 -9.929 -3.891 1.00 90.62 81 ILE A CA 1
ATOM 618 C C . ILE A 1 81 ? 1.059 -9.848 -4.720 1.00 90.62 81 ILE A C 1
ATOM 620 O O . ILE A 1 81 ? 0.419 -10.866 -4.969 1.00 90.62 81 ILE A O 1
ATOM 624 N N . ILE A 1 82 ? 0.689 -8.634 -5.127 1.00 91.56 82 ILE A N 1
ATOM 625 C CA . ILE A 1 82 ? -0.454 -8.346 -5.994 1.00 91.56 82 ILE A CA 1
ATOM 626 C C . ILE A 1 82 ? 0.027 -7.311 -6.994 1.00 91.56 82 ILE A C 1
ATOM 628 O O . ILE A 1 82 ? 0.480 -6.246 -6.577 1.00 91.56 82 ILE A O 1
ATOM 632 N N . PHE A 1 83 ? -0.111 -7.592 -8.285 1.00 91.94 83 PHE A N 1
ATOM 633 C CA . PHE A 1 83 ? 0.197 -6.620 -9.321 1.00 91.94 83 PHE A CA 1
ATOM 634 C C . PHE A 1 83 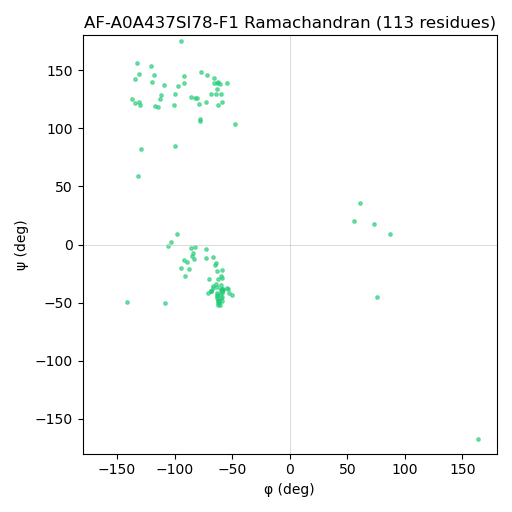? -0.940 -6.514 -10.325 1.00 91.94 83 PHE A C 1
ATOM 636 O O . PHE A 1 83 ? -1.340 -7.510 -10.928 1.00 91.94 83 PHE A O 1
ATOM 643 N N . ALA A 1 84 ? -1.454 -5.297 -10.482 1.00 87.62 84 ALA A N 1
ATOM 644 C CA . ALA A 1 84 ? -2.470 -4.963 -11.466 1.00 87.62 84 ALA A CA 1
ATOM 645 C C . ALA A 1 84 ? -1.787 -4.301 -12.671 1.00 87.62 84 ALA A C 1
ATOM 647 O O . ALA A 1 84 ? -1.667 -3.080 -12.746 1.00 87.62 84 ALA A O 1
ATOM 648 N N . GLY A 1 85 ? -1.284 -5.095 -13.614 1.00 88.50 85 GLY A N 1
ATOM 649 C CA . GLY A 1 85 ? -0.602 -4.561 -14.792 1.00 88.50 85 GLY A CA 1
ATOM 650 C C . GLY A 1 85 ? 0.228 -5.596 -15.537 1.00 88.50 85 GLY A C 1
ATOM 651 O O . GLY A 1 85 ? 0.122 -6.798 -15.290 1.00 88.50 85 GLY A O 1
ATOM 652 N N . ASP A 1 86 ? 1.066 -5.108 -16.448 1.00 90.06 86 ASP A N 1
ATOM 653 C CA . ASP A 1 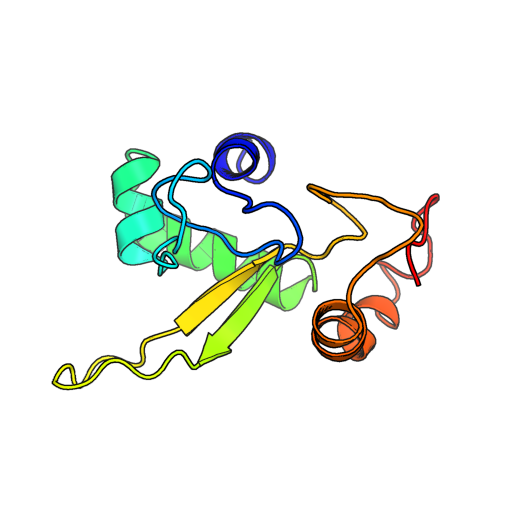86 ? 2.011 -5.937 -17.193 1.00 90.06 86 ASP A CA 1
ATOM 654 C C . ASP A 1 86 ? 3.228 -6.288 -16.330 1.00 90.06 86 ASP A C 1
ATOM 656 O O . ASP A 1 86 ? 4.078 -5.440 -16.056 1.00 90.06 86 ASP A O 1
ATOM 660 N N . LYS A 1 87 ? 3.297 -7.545 -15.880 1.00 87.19 87 LYS A N 1
ATOM 661 C CA . LYS A 1 87 ? 4.356 -8.049 -14.993 1.00 87.19 87 LYS A CA 1
ATOM 662 C C . LYS A 1 87 ? 5.768 -7.910 -15.566 1.00 87.19 87 LYS A C 1
ATOM 664 O O . LYS A 1 87 ? 6.713 -7.900 -14.785 1.00 87.19 87 LYS A O 1
ATOM 669 N N . GLU A 1 88 ? 5.907 -7.798 -16.885 1.00 88.56 88 GLU A N 1
ATOM 670 C CA . GLU A 1 88 ? 7.199 -7.586 -17.545 1.00 88.56 88 GLU A CA 1
ATOM 671 C C . GLU A 1 88 ? 7.604 -6.102 -17.565 1.00 88.56 88 GLU A C 1
ATOM 673 O O . GLU A 1 88 ? 8.753 -5.769 -17.847 1.00 88.56 88 GLU A O 1
ATOM 678 N N . ASN A 1 89 ? 6.675 -5.198 -17.237 1.00 90.19 89 ASN A N 1
ATOM 679 C CA . ASN A 1 89 ? 6.857 -3.753 -17.287 1.00 90.19 89 ASN A CA 1
ATOM 680 C C . ASN A 1 89 ? 6.386 -3.081 -15.987 1.00 90.19 89 ASN A C 1
ATOM 682 O O . ASN A 1 89 ? 5.499 -2.221 -15.967 1.00 90.19 89 ASN A O 1
ATOM 686 N N . VAL A 1 90 ? 6.983 -3.486 -14.863 1.00 91.31 90 VAL A N 1
ATOM 687 C CA . VAL A 1 90 ? 6.744 -2.817 -13.581 1.00 91.31 90 VAL A CA 1
ATOM 688 C C . VAL A 1 90 ? 7.436 -1.463 -13.569 1.00 91.31 90 VAL A C 1
ATOM 690 O O . VAL A 1 90 ? 8.655 -1.365 -13.694 1.00 91.31 90 VAL A O 1
ATOM 693 N N . SER A 1 91 ? 6.657 -0.411 -13.337 1.00 91.25 91 SER A N 1
ATOM 694 C CA . SER A 1 91 ? 7.149 0.962 -13.290 1.00 91.25 91 SER A CA 1
ATOM 695 C C . SER A 1 91 ? 8.302 1.154 -12.295 1.00 91.25 91 SER A C 1
ATOM 697 O O . SER A 1 91 ? 8.221 0.691 -11.152 1.00 91.25 91 SER A O 1
ATOM 699 N N . GLU A 1 92 ? 9.315 1.927 -12.682 1.00 92.50 92 GLU A N 1
ATOM 700 C CA . GLU A 1 92 ? 10.500 2.209 -11.859 1.00 92.50 92 GLU A CA 1
ATOM 701 C C . GLU A 1 92 ? 10.147 2.772 -10.470 1.00 92.50 92 GLU A C 1
ATOM 703 O O . GLU A 1 92 ? 10.747 2.386 -9.467 1.00 92.50 92 GLU A O 1
AT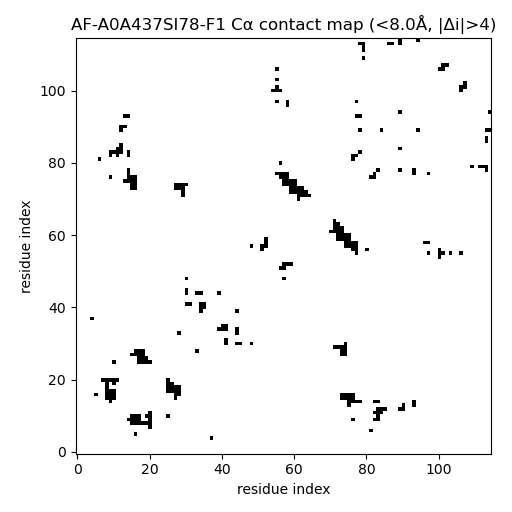OM 708 N N . HIS A 1 93 ? 9.113 3.615 -10.375 1.00 91.06 93 HIS A N 1
ATOM 709 C CA . HIS A 1 93 ? 8.698 4.200 -9.098 1.00 91.06 93 HIS A CA 1
ATOM 710 C C . HIS A 1 93 ? 8.292 3.139 -8.060 1.00 91.06 93 HIS A C 1
ATOM 712 O O . HIS A 1 93 ? 8.650 3.263 -6.888 1.00 91.06 93 HIS A O 1
ATOM 718 N N . LEU A 1 94 ? 7.606 2.066 -8.475 1.00 93.00 94 LEU A N 1
ATOM 719 C CA . LEU A 1 94 ? 7.274 0.935 -7.602 1.00 93.00 94 LEU A CA 1
ATOM 720 C C . LEU A 1 94 ? 8.520 0.149 -7.201 1.00 93.00 94 LEU A C 1
ATOM 722 O O . LEU A 1 94 ? 8.646 -0.241 -6.037 1.00 93.00 94 LEU A O 1
ATOM 726 N N . GLN A 1 95 ? 9.453 -0.048 -8.136 1.00 93.25 95 GLN A N 1
ATOM 727 C CA . GLN A 1 95 ? 10.714 -0.732 -7.851 1.00 93.25 95 GLN A CA 1
ATOM 728 C C . GLN A 1 95 ? 11.487 0.007 -6.756 1.00 93.25 95 GLN A C 1
ATOM 730 O O . GLN A 1 95 ? 11.866 -0.585 -5.745 1.00 93.25 95 GLN A O 1
ATOM 735 N N . VAL A 1 96 ? 11.633 1.328 -6.899 1.00 93.31 96 VAL A N 1
ATOM 736 C CA . VAL A 1 96 ? 12.305 2.192 -5.919 1.00 93.31 96 VAL A CA 1
ATOM 737 C C . VAL A 1 96 ? 11.565 2.193 -4.581 1.00 93.31 96 VAL A C 1
ATOM 739 O O . VAL A 1 96 ? 12.190 2.014 -3.530 1.00 93.31 96 VAL A O 1
ATOM 742 N N . MET A 1 97 ? 10.237 2.332 -4.603 1.00 92.88 97 MET A N 1
ATOM 743 C CA . MET A 1 97 ? 9.404 2.373 -3.399 1.00 92.88 97 MET A CA 1
ATOM 744 C C . MET A 1 97 ? 9.527 1.093 -2.557 1.00 92.88 97 MET A C 1
ATOM 746 O O . MET A 1 97 ? 9.568 1.161 -1.326 1.00 92.88 97 MET A O 1
ATOM 750 N N . PHE A 1 98 ? 9.630 -0.072 -3.204 1.00 94.06 98 PHE A N 1
ATOM 751 C CA . PHE A 1 98 ? 9.706 -1.374 -2.535 1.00 94.06 98 PHE A CA 1
ATOM 752 C C . PHE A 1 98 ? 11.113 -1.989 -2.497 1.00 94.06 98 PHE A C 1
ATOM 754 O O . PHE A 1 98 ? 11.291 -3.053 -1.905 1.00 94.06 98 PHE A O 1
ATOM 761 N N . HIS A 1 99 ? 12.143 -1.315 -3.015 1.00 92.12 99 HIS A N 1
ATOM 762 C CA . HIS A 1 99 ? 13.518 -1.828 -3.072 1.00 92.12 99 HIS A CA 1
ATOM 763 C C . HIS A 1 99 ? 14.042 -2.313 -1.707 1.00 92.12 99 HIS A C 1
ATOM 765 O O . HIS A 1 99 ? 14.668 -3.370 -1.606 1.00 92.12 99 HIS A O 1
ATOM 771 N N . LYS A 1 100 ? 13.758 -1.576 -0.623 1.00 90.56 100 LYS A N 1
ATOM 772 C CA . LYS A 1 100 ? 14.135 -2.002 0.739 1.00 90.56 100 LYS A CA 1
ATOM 773 C C . LYS A 1 100 ? 13.305 -3.191 1.222 1.00 90.56 100 LYS A C 1
ATOM 775 O O . LYS A 1 100 ? 13.866 -4.109 1.819 1.00 90.56 100 LYS A O 1
ATOM 780 N N . ALA A 1 101 ? 11.999 -3.189 0.947 1.00 91.38 101 ALA A N 1
ATOM 781 C CA . ALA A 1 101 ? 11.104 -4.282 1.318 1.00 91.38 101 ALA A CA 1
ATOM 782 C C . ALA A 1 101 ? 11.565 -5.603 0.684 1.00 91.38 101 ALA A C 1
ATOM 784 O O . ALA A 1 101 ? 11.670 -6.616 1.370 1.00 91.38 101 ALA A O 1
ATOM 785 N N . MET A 1 102 ? 11.984 -5.580 -0.582 1.00 89.81 102 MET A N 1
ATOM 786 C CA . MET A 1 102 ? 12.458 -6.777 -1.286 1.00 89.81 102 MET A CA 1
ATOM 787 C C . MET A 1 102 ? 13.745 -7.385 -0.721 1.00 89.81 102 MET A C 1
ATOM 789 O O . MET A 1 102 ? 14.025 -8.567 -0.925 1.00 89.81 102 MET A O 1
ATOM 793 N N . LYS A 1 103 ? 14.510 -6.627 0.071 1.00 90.00 103 LYS A N 1
ATOM 794 C CA . LYS A 1 103 ? 15.694 -7.143 0.772 1.00 90.00 103 LYS A CA 1
ATOM 795 C C . LYS A 1 103 ? 15.360 -7.827 2.099 1.00 90.00 103 LYS A C 1
ATOM 797 O O . LYS A 1 103 ? 16.251 -8.443 2.695 1.00 90.00 103 LYS A O 1
ATOM 802 N N . MET A 1 104 ? 14.110 -7.758 2.561 1.00 90.38 104 MET A N 1
ATOM 803 C CA . MET A 1 104 ? 13.681 -8.396 3.803 1.00 90.38 104 MET A CA 1
ATOM 804 C C . MET A 1 104 ? 13.754 -9.928 3.686 1.00 90.38 104 MET A C 1
ATOM 806 O O . MET A 1 104 ? 13.342 -10.481 2.663 1.00 90.38 104 MET A O 1
ATOM 810 N N . PRO A 1 105 ? 14.218 -10.649 4.727 1.00 88.00 105 PRO A N 1
ATOM 811 C CA . PRO A 1 105 ? 14.385 -12.105 4.674 1.00 88.00 105 PRO A CA 1
ATOM 812 C C . PRO A 1 105 ? 13.130 -12.868 4.238 1.00 88.00 105 PRO A C 1
ATOM 814 O O . PRO A 1 105 ? 13.230 -13.825 3.473 1.00 88.00 105 PRO A O 1
ATOM 817 N N . ILE A 1 106 ? 11.955 -12.416 4.688 1.00 82.56 106 ILE A N 1
ATOM 818 C CA . ILE A 1 106 ? 10.668 -13.048 4.381 1.00 82.56 106 ILE A CA 1
ATOM 819 C C . ILE A 1 106 ? 10.244 -12.872 2.914 1.00 82.56 106 ILE A C 1
ATOM 821 O O . ILE A 1 106 ? 9.594 -13.757 2.370 1.00 82.56 106 ILE A O 1
ATOM 825 N N . LEU A 1 107 ? 10.649 -11.779 2.254 1.00 88.38 107 LEU A N 1
ATOM 826 C CA . LEU A 1 107 ? 10.283 -11.481 0.861 1.00 88.38 107 LEU A CA 1
ATOM 827 C C . LEU A 1 107 ? 11.336 -11.964 -0.149 1.00 88.38 107 LEU A C 1
ATOM 829 O O . LEU A 1 107 ? 11.020 -12.208 -1.310 1.00 88.38 107 LEU A O 1
ATOM 833 N N . LYS A 1 108 ? 12.578 -12.203 0.291 1.00 84.31 108 LYS A N 1
ATOM 834 C CA . LYS A 1 108 ? 13.667 -12.719 -0.561 1.00 84.31 108 LYS A CA 1
ATOM 835 C C . LYS A 1 108 ? 13.380 -14.077 -1.203 1.00 84.31 108 LYS A C 1
ATOM 837 O O . LYS A 1 108 ? 13.963 -14.377 -2.247 1.00 84.31 108 LYS A O 1
ATOM 842 N N . LYS A 1 109 ? 12.535 -14.889 -0.561 1.00 84.31 109 LYS A N 1
ATOM 843 C CA . LYS A 1 109 ? 12.199 -16.263 -0.965 1.00 84.31 109 LYS A CA 1
ATOM 844 C C . LYS A 1 109 ? 10.888 -16.367 -1.753 1.00 84.31 109 LYS A C 1
ATOM 846 O O . LYS A 1 109 ? 10.411 -17.478 -1.957 1.00 84.31 109 LYS A O 1
ATOM 851 N N . LEU A 1 110 ? 10.287 -15.243 -2.156 1.00 85.50 110 LEU A N 1
ATOM 852 C CA . LEU A 1 110 ? 9.089 -15.286 -2.992 1.00 85.50 110 LEU A CA 1
ATOM 853 C C . LEU A 1 110 ? 9.394 -15.996 -4.323 1.00 85.50 110 LEU A C 1
ATOM 855 O O . LEU A 1 110 ? 10.459 -15.751 -4.896 1.00 85.50 110 LEU A O 1
ATOM 859 N N . PRO A 1 111 ? 8.484 -16.866 -4.801 1.00 81.62 111 PRO A N 1
ATOM 860 C CA . PRO A 1 111 ? 8.712 -17.669 -6.001 1.00 81.62 111 PRO A CA 1
ATOM 861 C C . PRO A 1 111 ? 8.786 -16.812 -7.267 1.00 81.62 111 PRO A C 1
ATOM 863 O O . PRO A 1 111 ? 9.597 -17.092 -8.141 1.00 81.62 111 PRO A O 1
ATOM 866 N N . ASN A 1 112 ? 7.988 -15.744 -7.333 1.00 79.44 112 ASN A N 1
ATOM 867 C CA . ASN A 1 112 ? 7.981 -14.800 -8.443 1.00 79.44 112 ASN A CA 1
ATOM 868 C C . ASN A 1 112 ? 8.511 -13.451 -7.969 1.00 79.44 112 ASN A C 1
ATOM 870 O O . ASN A 1 112 ? 7.997 -12.878 -7.003 1.00 79.44 112 ASN A O 1
ATOM 874 N N . LYS A 1 113 ? 9.537 -12.956 -8.663 1.00 85.19 113 LYS A N 1
ATOM 875 C CA . LYS A 1 113 ? 10.070 -11.611 -8.478 1.00 85.19 113 LYS A CA 1
ATOM 876 C C . LYS A 1 113 ? 9.773 -10.788 -9.707 1.00 85.19 113 LYS A C 1
ATOM 878 O O . LYS A 1 113 ? 10.032 -11.243 -10.814 1.00 85.19 113 LYS A O 1
ATOM 883 N N . LEU A 1 114 ? 9.197 -9.616 -9.489 1.00 83.12 114 LEU A N 1
ATOM 884 C CA . LEU A 1 114 ? 8.953 -8.663 -10.560 1.00 83.12 114 LEU A CA 1
ATOM 885 C C . LEU A 1 114 ? 10.149 -7.721 -10.760 1.00 83.12 114 LEU A C 1
ATOM 887 O O . LEU A 1 114 ? 10.209 -7.053 -11.785 1.00 83.12 114 LEU A O 1
ATOM 891 N N . PHE A 1 115 ? 11.073 -7.662 -9.789 1.00 85.94 115 PHE A N 1
ATOM 892 C CA . PHE A 1 115 ? 12.365 -6.966 -9.845 1.00 85.94 115 PHE A CA 1
ATOM 893 C C . PHE A 1 115 ? 13.287 -7.398 -8.691 1.00 85.94 115 PHE A C 1
ATOM 895 O O . PHE A 1 115 ? 12.781 -7.920 -7.667 1.00 85.94 115 PHE A O 1
#

Nearest PDB structures (foldseek):
  5f7q-assembly1_J  TM=7.534E-01  e=1.958E-02  Listeria monocytogenes EGD-e
  6pln-assembly2_B  TM=6.280E-01  e=4.215E-02  Pyrococcus furiosus
  3r0a-assembly1_A  TM=5.344E-01  e=5.442E-02  Methanosarcina mazei
  6xjf-assembly3_C  TM=5.235E-01  e=9.073E-02  Pyrococcus furiosus DSM 3638
  6xjf-assembly4_D  TM=5.363E-01  e=1.613E-01  Pyrococcus furiosus DSM 3638

pLDDT: mean 87.8, std 11.06, range [46.91, 96.62]

Radius of gyration: 13.92 Å; Cα contacts (8 Å, |Δi|>4): 158; chains: 1; bounding box: 33×40×32 Å

Organism: Bacillus thuringiensis (NCBI:txid1428)

InterPro domains:
  IPR036388 Winged helix-like DNA-binding domain superfa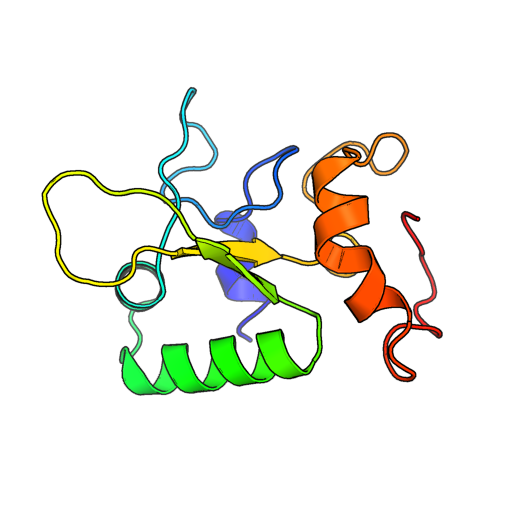mily [G3DSA:1.10.10.10] (21-103)
  IPR036390 Winged helix DNA-binding domain superfamily [SSF46785] (28-95)

Mean predicted aligned error: 4.77 Å

Sequence (115 aa):
MFLIDITSYVSFGSNALVFDIKEKTPVPMNITKLAEELGRGRNKTSEIVNSLVKKGLITKAESGIEGNNAKAYSLFVNPHIIFAGDKENVSEHLQVMFHKAMKMPILKKLPNKLF

Foldseek 3Di:
DLVVLQQQQQAAQQQWRFPHNPDPDTDFDDLVVVCVSSVHDSVVSVVVLVVCVVLLQKDWDFDDDPPDPPRDTIIGGQVLVPHRYDLQDRDPVSCVRSVVSCPDPVNVPRPDDSD

Solvent-accessible surface area (backbone atoms only — not comparable to full-atom values): 6765 Å² total; per-residue (Å²): 135,53,75,67,77,47,51,83,24,42,20,66,69,72,27,29,32,23,80,44,62,83,48,94,76,56,54,67,31,37,63,62,54,50,10,59,78,66,76,44,60,46,68,62,45,44,53,50,53,52,52,34,36,78,68,41,46,32,47,78,44,83,38,94,56,90,95,54,95,62,91,41,38,32,35,30,46,35,58,68,80,56,64,44,65,60,69,92,65,65,48,67,68,59,51,64,74,40,52,68,37,53,69,33,80,84,52,61,70,50,92,60,72,69,120